Protein AF-A0A644V4N2-F1 (afdb_monomer_lite)

Foldseek 3Di:
DPQWDQDPVVRWIWGWDQDPNDIGTQDTHNDRLVSVLSNVLVCLVVVHDDDCDDDVNVVSVVVQVPDDPVSVVSVVVSVD

pLDDT: mean 83.48, std 12.35, range [41.81, 95.81]

Radius of gyration: 12.49 Å; chains: 1; bounding box: 31×34×26 Å

Organism: NCBI:txid1076179

Sequence (80 aa):
MEGVHYHKRDKCWNANLQIGGVRTYLGSFKNRYGAMHMVIIKSDELGFYYKKAGWEYKNYLKWLKSQPKEVRLAEEKMRR

Structure (mmCIF, N/CA/C/O backbone):
data_AF-A0A644V4N2-F1
#
_entry.id   AF-A0A644V4N2-F1
#
loop_
_atom_site.group_PDB
_atom_site.id
_atom_site.type_symbol
_atom_site.label_atom_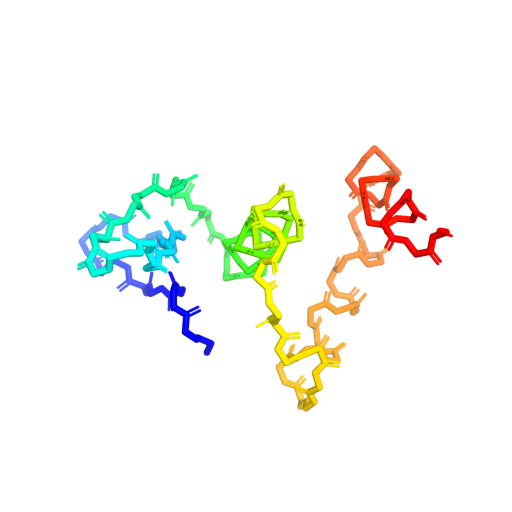id
_atom_site.label_alt_id
_atom_site.label_comp_id
_atom_site.label_asym_id
_atom_site.label_entity_id
_atom_site.label_seq_id
_atom_site.pdbx_PDB_ins_code
_atom_site.Cartn_x
_atom_site.Cartn_y
_atom_site.Cartn_z
_atom_site.occupancy
_atom_site.B_iso_or_equiv
_atom_site.auth_seq_id
_atom_site.auth_comp_id
_atom_site.auth_asym_id
_atom_site.auth_atom_id
_atom_site.pdbx_PDB_model_num
ATOM 1 N N . MET A 1 1 ? 2.535 -7.265 7.091 1.00 63.22 1 MET A N 1
ATOM 2 C CA . MET A 1 1 ? 1.421 -6.332 6.846 1.00 63.22 1 MET A CA 1
ATOM 3 C C . MET A 1 1 ? 0.213 -7.047 6.246 1.00 63.22 1 MET A C 1
ATOM 5 O O . MET A 1 1 ? 0.379 -7.763 5.265 1.00 63.22 1 MET A O 1
ATOM 9 N N . GLU A 1 2 ? -0.981 -6.852 6.817 1.00 77.06 2 GLU A N 1
ATOM 10 C CA . GLU A 1 2 ? -2.247 -7.297 6.210 1.00 77.06 2 GLU A CA 1
ATOM 11 C C . GLU A 1 2 ? -2.454 -6.633 4.844 1.00 77.06 2 GLU A C 1
ATOM 13 O O . GLU A 1 2 ? -2.116 -5.467 4.653 1.00 77.06 2 GLU A O 1
ATOM 18 N N . GLY A 1 3 ? -2.942 -7.393 3.865 1.00 86.69 3 GLY A N 1
ATOM 19 C CA . GLY A 1 3 ? -3.172 -6.882 2.513 1.00 86.69 3 GLY A CA 1
ATOM 20 C C . GLY A 1 3 ? -1.961 -6.895 1.572 1.00 86.69 3 GLY A C 1
ATOM 21 O O . GLY A 1 3 ? -2.147 -6.936 0.355 1.00 86.69 3 GLY A O 1
ATOM 22 N N . VAL A 1 4 ? -0.728 -6.965 2.088 1.00 92.19 4 VAL A N 1
ATOM 23 C CA . VAL A 1 4 ? 0.499 -7.034 1.270 1.00 92.19 4 VAL A CA 1
ATOM 24 C C . VAL A 1 4 ? 1.050 -8.456 1.239 1.00 92.19 4 VAL A C 1
ATOM 26 O O . VAL A 1 4 ? 1.447 -8.995 2.270 1.00 92.19 4 VAL A O 1
ATOM 29 N N . HIS A 1 5 ? 1.129 -9.060 0.052 1.00 93.12 5 HIS A N 1
ATOM 30 C CA . HIS A 1 5 ? 1.657 -10.417 -0.109 1.00 93.12 5 HIS A CA 1
ATOM 31 C C . HIS A 1 5 ? 2.616 -10.534 -1.291 1.00 93.12 5 HIS A C 1
ATOM 33 O O . HIS A 1 5 ? 2.430 -9.890 -2.318 1.00 93.12 5 HIS A O 1
ATOM 39 N N . TYR A 1 6 ? 3.645 -11.369 -1.152 1.00 94.94 6 TYR A N 1
ATOM 40 C CA . TYR A 1 6 ? 4.579 -11.636 -2.242 1.00 94.94 6 TYR A CA 1
ATOM 41 C C . TYR A 1 6 ? 4.027 -12.723 -3.166 1.00 94.94 6 TYR A C 1
ATOM 43 O O . TYR A 1 6 ? 3.765 -13.846 -2.729 1.00 94.94 6 TYR A O 1
ATOM 51 N N . HIS A 1 7 ? 3.870 -12.398 -4.444 1.00 92.81 7 HIS A N 1
ATOM 52 C CA . HIS A 1 7 ? 3.485 -13.336 -5.484 1.00 92.81 7 HIS A CA 1
ATOM 53 C C . HIS A 1 7 ? 4.740 -13.949 -6.114 1.00 92.81 7 HIS A C 1
ATOM 55 O O . HIS A 1 7 ? 5.443 -13.317 -6.902 1.00 92.81 7 HIS A O 1
ATOM 61 N N . LYS A 1 8 ? 5.041 -15.199 -5.735 1.00 93.12 8 LYS A N 1
ATOM 62 C CA . LYS A 1 8 ? 6.301 -15.876 -6.092 1.00 93.12 8 LYS A CA 1
ATOM 63 C C . LYS A 1 8 ? 6.493 -16.047 -7.599 1.00 93.12 8 LYS A C 1
ATOM 65 O O . LYS A 1 8 ? 7.609 -15.876 -8.078 1.00 93.12 8 LYS A O 1
ATOM 70 N N . ARG A 1 9 ? 5.422 -16.381 -8.329 1.00 94.00 9 ARG A N 1
ATOM 71 C CA . ARG A 1 9 ? 5.475 -16.633 -9.778 1.00 94.00 9 ARG A CA 1
ATOM 72 C C . ARG A 1 9 ? 5.887 -15.379 -10.546 1.00 94.00 9 ARG A C 1
ATOM 74 O O . ARG A 1 9 ? 6.819 -15.434 -11.339 1.00 94.00 9 ARG A O 1
ATOM 81 N N . ASP A 1 10 ? 5.252 -14.253 -10.232 1.00 91.06 10 ASP A N 1
ATOM 82 C 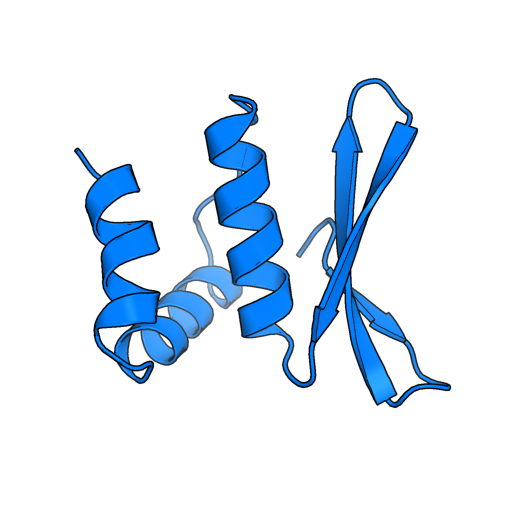CA . ASP A 1 10 ? 5.470 -12.991 -10.955 1.00 91.06 10 ASP A CA 1
ATOM 83 C C . ASP A 1 10 ? 6.548 -12.115 -10.303 1.00 91.06 10 ASP A C 1
ATOM 85 O O . ASP A 1 10 ? 6.846 -11.017 -10.769 1.00 91.06 10 ASP A O 1
ATOM 89 N N . LYS A 1 11 ? 7.147 -12.602 -9.209 1.00 94.62 11 LYS A N 1
ATOM 90 C CA . LYS A 1 11 ? 8.185 -11.926 -8.425 1.00 94.62 11 LYS A CA 1
ATOM 91 C C . LYS A 1 11 ? 7.797 -10.501 -8.007 1.00 94.62 11 LYS A C 1
ATOM 93 O O . LYS A 1 11 ? 8.655 -9.623 -7.913 1.00 94.62 11 LYS A O 1
ATOM 98 N N . CYS A 1 12 ? 6.519 -10.276 -7.716 1.00 95.12 12 CYS A N 1
ATOM 99 C CA . CYS A 1 12 ? 5.970 -8.975 -7.345 1.00 95.12 12 CYS A CA 1
ATOM 100 C C . CYS A 1 12 ? 5.283 -9.015 -5.972 1.00 95.12 12 CYS A C 1
ATOM 102 O O . CYS A 1 12 ? 5.029 -10.069 -5.395 1.00 95.12 12 CYS A O 1
ATOM 104 N N . TRP A 1 13 ? 4.999 -7.841 -5.423 1.00 95.81 13 TRP A N 1
ATOM 105 C CA . TRP A 1 13 ? 4.244 -7.637 -4.195 1.00 95.81 13 TRP A CA 1
ATOM 106 C C . TRP A 1 13 ? 2.847 -7.144 -4.540 1.00 95.81 13 TRP A C 1
ATOM 108 O O . TRP A 1 13 ? 2.697 -6.080 -5.129 1.00 95.81 13 TRP A O 1
ATOM 118 N N . ASN A 1 14 ? 1.825 -7.890 -4.150 1.00 95.19 14 ASN A N 1
ATOM 119 C CA . ASN A 1 14 ? 0.434 -7.547 -4.393 1.00 95.19 14 ASN A CA 1
ATOM 120 C C . ASN A 1 14 ? -0.150 -6.797 -3.198 1.00 95.19 14 ASN A C 1
ATOM 122 O O . ASN A 1 14 ? -0.062 -7.270 -2.061 1.00 95.19 14 ASN A O 1
ATOM 126 N N . ALA A 1 15 ? -0.800 -5.672 -3.476 1.00 94.00 15 ALA A N 1
ATOM 127 C CA . ALA A 1 15 ? -1.582 -4.896 -2.523 1.00 94.00 15 ALA A CA 1
ATOM 128 C C . ALA A 1 15 ? -3.058 -5.294 -2.617 1.00 94.00 15 ALA A C 1
ATOM 130 O O . ALA A 1 15 ? -3.619 -5.408 -3.705 1.00 94.00 15 ALA A O 1
ATOM 131 N N . ASN A 1 16 ? -3.687 -5.554 -1.477 1.00 93.19 16 ASN A N 1
ATOM 132 C CA . ASN A 1 16 ? -5.087 -5.951 -1.381 1.00 93.19 16 ASN A CA 1
ATOM 133 C C . ASN A 1 16 ? -5.676 -5.353 -0.118 1.00 93.19 16 ASN A C 1
ATOM 135 O O . ASN A 1 16 ? -4.971 -5.215 0.877 1.00 93.19 16 ASN A O 1
ATOM 139 N N . LEU A 1 17 ? -6.971 -5.087 -0.135 1.00 89.88 17 LEU A N 1
ATOM 140 C CA . LEU A 1 17 ? -7.705 -4.634 1.035 1.00 89.88 17 LEU A CA 1
ATOM 141 C C . LEU A 1 17 ? -8.978 -5.459 1.181 1.00 89.88 17 LEU A C 1
ATOM 143 O O . LEU A 1 17 ? -9.613 -5.793 0.182 1.00 89.88 17 LEU A O 1
ATOM 147 N N . GLN A 1 18 ? -9.335 -5.817 2.409 1.00 86.31 18 GLN A N 1
ATOM 148 C CA . GLN A 1 18 ? -10.610 -6.466 2.684 1.00 86.31 18 GLN A CA 1
ATOM 149 C C . GLN A 1 18 ? -11.644 -5.390 3.015 1.00 86.31 18 GLN A C 1
ATOM 151 O O . GLN A 1 18 ? -11.478 -4.650 3.978 1.00 86.31 18 GLN A O 1
ATOM 156 N N . ILE A 1 19 ? -12.693 -5.298 2.202 1.00 82.94 19 ILE A N 1
ATOM 157 C CA . ILE A 1 19 ? -13.758 -4.300 2.314 1.00 82.94 19 ILE A CA 1
ATOM 158 C C . ILE A 1 19 ? -15.075 -5.072 2.356 1.00 82.94 19 ILE A C 1
ATOM 160 O O . ILE A 1 19 ? -15.413 -5.757 1.394 1.00 82.94 19 ILE A O 1
ATOM 164 N N . GLY A 1 20 ? -15.795 -5.023 3.481 1.00 79.94 20 GLY A N 1
ATOM 165 C CA . GLY A 1 20 ? -17.093 -5.703 3.613 1.00 79.94 20 GLY A CA 1
ATOM 166 C C . GLY A 1 20 ? -17.040 -7.212 3.331 1.00 79.94 20 GLY A C 1
ATOM 167 O O . GLY A 1 20 ? -17.933 -7.751 2.690 1.00 79.94 20 GLY A O 1
ATOM 168 N N . GLY A 1 21 ? -15.958 -7.889 3.731 1.00 83.88 21 GLY A N 1
ATOM 169 C CA . GLY A 1 21 ? -15.748 -9.318 3.458 1.00 83.88 21 GLY A CA 1
ATOM 170 C C . GLY A 1 21 ? -15.196 -9.634 2.062 1.00 83.88 21 GLY A C 1
ATOM 171 O O . GLY A 1 21 ? -14.709 -10.741 1.846 1.00 83.88 21 GLY A O 1
ATOM 172 N N . VAL A 1 22 ? -15.172 -8.663 1.145 1.00 87.19 22 VAL A N 1
ATOM 173 C CA . VAL A 1 22 ? -14.639 -8.822 -0.212 1.00 87.19 22 VAL A CA 1
ATOM 174 C C . VAL A 1 22 ? -13.177 -8.398 -0.262 1.00 87.19 22 VAL A C 1
ATOM 176 O O . VAL A 1 22 ? -12.794 -7.323 0.203 1.00 87.19 22 VAL A O 1
ATOM 179 N N . ARG A 1 23 ? -12.335 -9.238 -0.865 1.00 88.31 23 ARG A N 1
ATOM 180 C CA . ARG A 1 23 ? -10.931 -8.908 -1.111 1.00 88.31 23 ARG A CA 1
ATOM 181 C C . ARG A 1 23 ? -10.809 -8.097 -2.398 1.00 88.31 23 ARG A C 1
ATOM 183 O O . ARG A 1 23 ? -11.008 -8.623 -3.487 1.00 88.31 23 ARG A O 1
ATOM 190 N N . THR A 1 24 ? -10.431 -6.834 -2.264 1.00 90.00 24 THR A N 1
ATOM 191 C CA . THR A 1 24 ? -10.195 -5.916 -3.381 1.00 90.00 24 THR A CA 1
ATOM 192 C C . THR A 1 24 ? -8.711 -5.880 -3.716 1.00 90.00 24 THR A C 1
ATOM 194 O O . THR A 1 24 ? -7.878 -5.633 -2.842 1.00 90.00 24 THR A O 1
ATOM 197 N N . TYR A 1 25 ? -8.374 -6.128 -4.978 1.00 92.75 25 TYR A N 1
ATOM 198 C CA . TYR A 1 25 ? -7.009 -6.034 -5.485 1.00 92.75 25 TYR A CA 1
ATOM 199 C C . TYR A 1 25 ? -6.665 -4.581 -5.839 1.00 92.75 25 TYR A C 1
ATOM 201 O O . TYR A 1 25 ? -7.419 -3.919 -6.546 1.00 92.75 25 TYR A O 1
ATOM 209 N N . LEU A 1 26 ? -5.528 -4.089 -5.343 1.00 91.62 26 LEU A N 1
ATOM 210 C CA . LEU A 1 26 ? -5.084 -2.697 -5.500 1.00 91.62 26 LEU A CA 1
ATOM 211 C C . LEU A 1 26 ? -3.884 -2.546 -6.446 1.00 91.62 26 LEU A C 1
ATOM 213 O O . LEU A 1 26 ? -3.478 -1.424 -6.739 1.00 91.62 26 LEU A O 1
ATOM 217 N N . GLY A 1 27 ? -3.297 -3.655 -6.905 1.00 93.81 27 GLY A N 1
ATOM 218 C CA . GLY A 1 27 ? -2.179 -3.657 -7.850 1.00 93.81 27 GLY A CA 1
ATOM 219 C C . GLY A 1 27 ? -0.985 -4.520 -7.429 1.00 93.81 27 GLY A C 1
ATOM 220 O O . GLY A 1 27 ? -0.914 -5.028 -6.304 1.00 93.81 27 GLY A O 1
ATOM 221 N N . SER A 1 28 ? -0.029 -4.647 -8.353 1.00 94.75 28 SER A N 1
ATOM 222 C CA . SER A 1 28 ? 1.258 -5.329 -8.173 1.00 94.75 28 SER A CA 1
ATOM 223 C C . SER A 1 28 ? 2.402 -4.322 -8.182 1.00 94.75 28 SER A C 1
ATOM 225 O O . SER A 1 28 ? 2.444 -3.407 -9.001 1.00 94.75 28 SER A O 1
ATOM 227 N N . PHE A 1 29 ? 3.387 -4.545 -7.319 1.00 93.62 29 PHE A N 1
ATOM 228 C CA . PHE A 1 29 ? 4.517 -3.649 -7.107 1.00 93.62 29 PHE A CA 1
ATOM 229 C C . PHE A 1 29 ? 5.824 -4.432 -7.130 1.00 93.62 29 PHE A C 1
ATOM 231 O O . PHE A 1 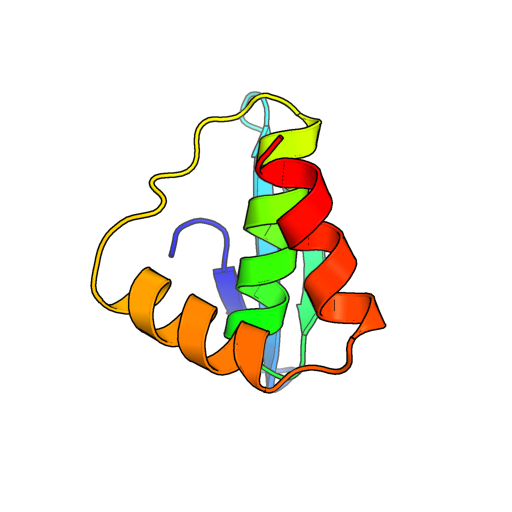29 ? 5.907 -5.555 -6.642 1.00 93.62 29 PHE A O 1
ATOM 238 N N . LYS A 1 30 ? 6.897 -3.828 -7.648 1.00 90.94 30 LYS A N 1
ATOM 239 C CA . LYS A 1 30 ? 8.231 -4.454 -7.614 1.00 90.94 30 LYS A CA 1
ATOM 240 C C . LYS A 1 30 ? 8.810 -4.538 -6.199 1.00 90.94 30 LYS A C 1
ATOM 242 O O . LYS A 1 30 ? 9.669 -5.372 -5.937 1.00 90.94 30 LYS A O 1
ATOM 247 N N . ASN A 1 31 ? 8.348 -3.687 -5.281 1.00 92.06 31 ASN A N 1
ATOM 248 C CA . ASN A 1 31 ? 8.824 -3.652 -3.903 1.00 92.06 31 ASN A CA 1
ATOM 249 C C . ASN A 1 31 ? 7.654 -3.721 -2.902 1.00 92.06 31 ASN A C 1
ATOM 251 O O . ASN A 1 31 ? 6.535 -3.297 -3.197 1.00 92.06 31 ASN A O 1
ATOM 255 N N . ARG A 1 32 ? 7.942 -4.229 -1.698 1.00 92.56 32 ARG A N 1
ATOM 256 C CA . ARG A 1 32 ? 6.966 -4.390 -0.609 1.00 92.56 32 ARG A CA 1
ATOM 257 C C . ARG A 1 32 ? 6.388 -3.065 -0.117 1.00 92.56 32 ARG A C 1
ATOM 259 O O . ARG A 1 32 ? 5.206 -2.995 0.198 1.00 92.56 32 ARG A O 1
ATOM 266 N N . TYR A 1 33 ? 7.216 -2.029 -0.027 1.00 92.44 33 TYR A N 1
ATOM 267 C CA . TYR A 1 33 ? 6.834 -0.739 0.543 1.00 92.44 33 TYR A CA 1
ATOM 268 C C . TYR A 1 33 ? 5.901 0.077 -0.363 1.00 92.44 33 TYR A C 1
ATOM 270 O O . TYR A 1 33 ? 5.063 0.804 0.150 1.00 92.44 33 TYR A O 1
ATOM 278 N N . GLY A 1 34 ? 5.965 -0.097 -1.683 1.00 91.44 34 GLY A N 1
ATOM 279 C CA . GLY A 1 34 ? 5.027 0.479 -2.645 1.00 91.44 34 GLY A CA 1
ATOM 280 C C . GLY A 1 34 ? 3.659 -0.193 -2.563 1.00 91.44 34 GLY A C 1
ATOM 281 O O . GLY A 1 34 ? 2.642 0.491 -2.552 1.00 91.44 34 GLY A O 1
ATOM 282 N N . ALA A 1 35 ? 3.628 -1.519 -2.389 1.00 92.44 35 ALA A N 1
ATOM 283 C CA . ALA A 1 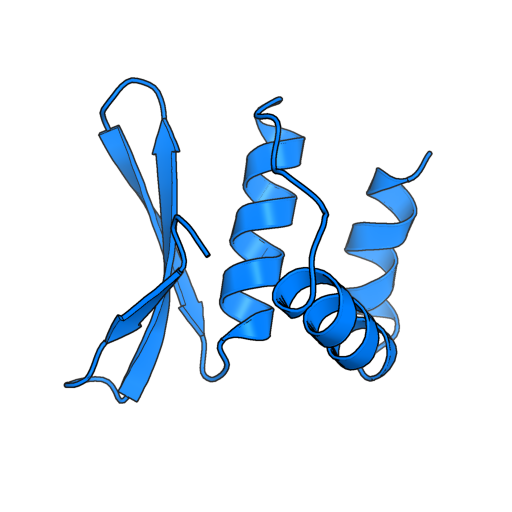35 ? 2.381 -2.222 -2.094 1.00 92.44 35 ALA A CA 1
ATOM 284 C C . ALA A 1 35 ? 1.776 -1.754 -0.757 1.00 92.44 35 ALA A C 1
ATOM 286 O O . ALA A 1 35 ? 0.581 -1.491 -0.673 1.00 92.44 35 ALA A O 1
ATOM 287 N N . MET A 1 36 ? 2.615 -1.597 0.271 1.00 91.75 36 MET A N 1
ATOM 288 C CA . MET A 1 36 ? 2.226 -1.050 1.575 1.00 91.75 36 MET A CA 1
ATOM 289 C C . MET A 1 36 ? 1.684 0.377 1.473 1.00 91.75 36 MET A C 1
ATOM 291 O O . MET A 1 36 ? 0.641 0.662 2.052 1.00 91.75 36 MET A O 1
ATOM 295 N N . HIS A 1 37 ? 2.347 1.242 0.705 1.00 89.94 37 HIS A N 1
ATOM 296 C CA . HIS A 1 37 ? 1.904 2.608 0.443 1.00 89.94 37 HIS A CA 1
ATOM 297 C C . HIS A 1 37 ? 0.477 2.623 -0.109 1.00 89.94 37 HIS A C 1
ATOM 299 O O . HIS A 1 37 ? -0.391 3.279 0.453 1.00 89.94 37 HIS A O 1
ATOM 305 N N . MET A 1 38 ? 0.197 1.815 -1.135 1.00 90.19 38 MET A N 1
ATOM 306 C CA . MET A 1 38 ? -1.136 1.759 -1.739 1.00 90.19 38 MET A CA 1
ATOM 307 C C . MET A 1 38 ? -2.213 1.227 -0.798 1.00 90.19 38 MET A C 1
ATOM 309 O O . MET A 1 38 ? -3.331 1.736 -0.812 1.00 90.19 38 MET A O 1
ATOM 313 N N . VAL A 1 39 ? -1.893 0.240 0.045 1.00 89.94 39 VAL A N 1
ATOM 314 C CA . VAL A 1 39 ? -2.829 -0.231 1.077 1.00 89.94 39 VAL A CA 1
ATOM 315 C C . VAL A 1 39 ? -3.136 0.886 2.075 1.00 89.94 39 VAL A C 1
ATOM 317 O O . VAL A 1 39 ? -4.301 1.075 2.412 1.00 89.94 39 VAL A O 1
ATOM 320 N N . ILE A 1 40 ? -2.127 1.640 2.525 1.00 88.00 40 ILE A N 1
ATOM 321 C CA . ILE A 1 40 ? -2.313 2.747 3.476 1.00 88.00 40 ILE A CA 1
ATOM 322 C C . ILE A 1 40 ? -3.192 3.835 2.860 1.00 88.00 40 ILE A C 1
ATOM 324 O O . ILE A 1 40 ? -4.206 4.181 3.460 1.00 88.00 40 ILE A O 1
ATOM 328 N N . ILE A 1 41 ? -2.848 4.305 1.656 1.00 87.50 41 ILE A N 1
ATOM 329 C CA . ILE A 1 41 ? -3.610 5.331 0.930 1.00 87.50 41 ILE A CA 1
ATOM 330 C C . ILE A 1 41 ? -5.066 4.904 0.769 1.00 87.50 41 ILE A C 1
ATOM 332 O O . ILE A 1 41 ? -5.976 5.635 1.145 1.00 87.50 41 ILE A O 1
ATOM 336 N N . LYS A 1 42 ? -5.295 3.690 0.255 1.00 88.25 42 LYS A N 1
ATOM 337 C CA . LYS A 1 42 ? -6.654 3.215 -0.005 1.00 88.25 42 LYS A CA 1
ATOM 338 C C . LYS A 1 42 ? -7.451 2.992 1.277 1.00 88.25 42 LYS A C 1
ATOM 340 O O . LYS A 1 42 ? -8.657 3.208 1.277 1.00 88.25 42 LYS A O 1
ATOM 345 N N . SER A 1 43 ? -6.801 2.558 2.357 1.00 86.56 43 SER A N 1
ATOM 346 C CA . SER A 1 43 ? -7.471 2.414 3.655 1.00 86.56 43 SER A CA 1
ATOM 347 C C . SER A 1 43 ? -7.942 3.773 4.168 1.00 86.56 43 SER A C 1
ATOM 349 O O . SER A 1 43 ? -9.089 3.890 4.577 1.00 86.56 43 SER A O 1
ATOM 351 N N . ASP A 1 44 ? -7.091 4.796 4.071 1.00 85.62 44 ASP A N 1
ATOM 352 C CA . ASP A 1 44 ? -7.392 6.169 4.489 1.00 85.62 44 ASP A CA 1
ATOM 353 C C . ASP A 1 44 ? -8.553 6.768 3.672 1.00 85.62 44 ASP A C 1
ATOM 355 O O . ASP A 1 44 ? -9.537 7.223 4.249 1.00 85.62 44 ASP A O 1
ATOM 359 N N . GLU A 1 45 ? -8.507 6.647 2.337 1.00 86.50 45 GLU A N 1
ATOM 360 C CA . GLU A 1 45 ? -9.580 7.090 1.424 1.00 86.50 45 GLU A CA 1
ATOM 361 C C . GLU A 1 45 ? -10.951 6.481 1.747 1.00 86.50 45 GLU A C 1
ATOM 363 O O . GLU A 1 45 ? -11.987 7.094 1.500 1.00 86.50 45 GLU A O 1
ATOM 368 N N . LEU A 1 46 ? -10.961 5.252 2.258 1.00 86.81 46 LEU A N 1
ATOM 369 C CA . LEU A 1 46 ? -12.175 4.506 2.574 1.00 86.81 46 LEU A CA 1
ATOM 370 C C . LEU A 1 46 ? -12.575 4.617 4.055 1.00 86.81 46 LEU A C 1
ATOM 372 O O . LEU A 1 46 ? -13.557 3.999 4.463 1.00 86.81 46 LEU A O 1
ATOM 376 N N . GLY A 1 47 ? -11.824 5.3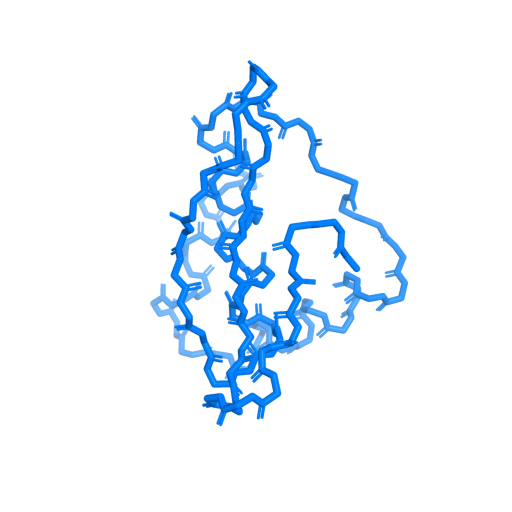70 4.865 1.00 84.56 47 GLY A N 1
ATOM 377 C CA . GLY A 1 47 ? -12.070 5.516 6.301 1.00 84.56 47 GLY A CA 1
ATOM 378 C C . GLY A 1 47 ? -11.727 4.275 7.134 1.00 84.56 47 GLY A C 1
ATOM 379 O O . GLY A 1 47 ? -12.164 4.158 8.279 1.00 84.56 47 GLY A O 1
ATOM 380 N N . PHE A 1 48 ? -10.947 3.335 6.593 1.00 81.12 48 PHE A N 1
ATOM 381 C CA . PHE A 1 48 ? -10.462 2.179 7.339 1.00 81.12 48 PHE A CA 1
ATOM 382 C C . PHE A 1 48 ? -9.239 2.541 8.176 1.00 81.12 48 PHE A C 1
ATOM 384 O O . PHE A 1 48 ? -8.224 3.036 7.681 1.00 81.12 48 PHE A O 1
ATOM 391 N N . TYR A 1 49 ? -9.307 2.215 9.465 1.00 70.25 49 TYR A N 1
ATOM 392 C CA . TYR A 1 49 ? -8.169 2.375 10.352 1.00 70.25 49 TYR A CA 1
ATOM 393 C C . TYR A 1 49 ? -7.073 1.360 10.017 1.00 70.25 49 TYR A C 1
ATOM 395 O O . TYR A 1 49 ? -7.250 0.150 10.167 1.00 70.25 49 TYR A O 1
ATOM 403 N N . TYR A 1 50 ? -5.902 1.867 9.637 1.00 72.56 50 TYR A N 1
ATOM 404 C CA . TYR A 1 50 ? -4.679 1.079 9.563 1.00 72.56 50 TYR A CA 1
ATOM 405 C C . TYR A 1 50 ? -3.777 1.376 10.764 1.00 72.56 50 TYR A C 1
ATOM 407 O O . TYR A 1 50 ? -3.500 2.534 11.090 1.00 72.56 50 TYR A O 1
ATOM 415 N N . LYS A 1 51 ? -3.244 0.324 11.397 1.00 70.38 51 LYS A N 1
ATOM 416 C CA . LYS A 1 51 ? -2.294 0.459 12.507 1.00 70.38 51 LYS A CA 1
ATOM 417 C C . LYS A 1 51 ? -0.938 0.960 11.991 1.00 70.38 51 LYS A C 1
ATOM 419 O O . LYS A 1 51 ? -0.043 0.179 11.672 1.00 70.38 51 LYS A O 1
ATOM 424 N N . LYS A 1 52 ? -0.775 2.285 11.961 1.00 74.44 52 LYS A N 1
ATOM 425 C CA . LYS A 1 52 ? 0.447 3.032 11.596 1.00 74.44 52 LYS A CA 1
ATOM 426 C C . LYS A 1 52 ? 1.548 2.911 12.677 1.00 74.44 52 LYS A C 1
ATOM 428 O O . LYS A 1 52 ? 2.054 3.911 13.181 1.00 74.44 52 LYS A O 1
ATOM 433 N N . ALA A 1 53 ? 1.903 1.689 13.090 1.00 72.38 53 ALA A N 1
ATOM 434 C CA . ALA A 1 53 ? 2.849 1.440 14.182 1.00 72.38 53 ALA A CA 1
ATOM 435 C C . ALA A 1 53 ? 3.731 0.199 13.957 1.00 72.38 53 ALA A C 1
ATOM 437 O O . ALA A 1 53 ? 3.378 -0.723 13.228 1.00 72.38 53 ALA A O 1
ATOM 438 N N . GLY A 1 54 ? 4.885 0.165 14.631 1.00 82.06 54 GLY A N 1
ATOM 439 C CA . GLY A 1 54 ? 5.811 -0.973 14.620 1.00 82.06 54 GLY A CA 1
ATOM 440 C C . GLY A 1 54 ? 7.014 -0.818 13.684 1.00 82.06 54 GLY A C 1
ATOM 441 O O . GLY A 1 54 ? 7.186 0.192 13.001 1.00 82.06 54 GLY A O 1
ATOM 442 N N . TRP A 1 55 ? 7.892 -1.825 13.697 1.00 84.25 55 TRP A N 1
ATOM 443 C CA . TRP A 1 55 ? 9.158 -1.818 12.950 1.00 84.25 55 TRP A CA 1
ATOM 444 C C . TRP A 1 55 ? 8.951 -1.757 11.430 1.00 84.25 55 TRP A C 1
ATOM 446 O O . TRP A 1 55 ? 9.641 -1.005 10.744 1.00 84.25 55 TRP A O 1
ATOM 456 N N . GLU A 1 56 ? 7.948 -2.475 10.914 1.00 83.69 56 GLU A N 1
ATOM 457 C CA . GLU A 1 56 ? 7.608 -2.479 9.486 1.00 83.69 56 GLU A CA 1
ATOM 458 C C . GLU A 1 56 ? 7.188 -1.076 9.008 1.00 83.69 56 GLU A C 1
ATOM 460 O O . GLU A 1 56 ? 7.732 -0.571 8.026 1.00 83.69 56 GLU A O 1
ATOM 465 N N . TYR A 1 57 ? 6.323 -0.388 9.765 1.00 84.94 57 TYR A N 1
ATOM 466 C CA . TYR A 1 57 ? 5.900 0.983 9.460 1.00 84.94 57 TYR A CA 1
ATOM 467 C C . TYR A 1 57 ? 7.054 1.997 9.557 1.00 84.94 57 TYR A C 1
ATOM 469 O O . TYR A 1 57 ? 7.181 2.881 8.712 1.00 84.94 57 TYR A O 1
ATOM 477 N N . LYS A 1 58 ? 7.964 1.847 10.532 1.00 88.44 58 LYS A N 1
ATOM 478 C CA . LYS A 1 58 ? 9.169 2.694 10.626 1.00 88.44 58 LYS A CA 1
ATOM 479 C C . LYS A 1 58 ? 10.063 2.568 9.387 1.00 88.44 58 LYS A C 1
ATOM 481 O O . LYS A 1 58 ? 10.584 3.576 8.913 1.00 88.44 58 LYS A O 1
ATOM 486 N N . ASN A 1 59 ? 10.247 1.358 8.859 1.00 90.44 59 ASN A N 1
ATOM 487 C CA . ASN A 1 59 ? 11.036 1.149 7.642 1.00 90.44 59 ASN A CA 1
ATOM 488 C C . ASN A 1 59 ? 10.316 1.642 6.387 1.00 90.44 59 ASN A C 1
ATOM 490 O O . ASN A 1 59 ? 10.961 2.233 5.523 1.00 90.44 59 ASN A O 1
ATOM 494 N N . TYR A 1 60 ? 8.993 1.490 6.325 1.00 89.81 60 TYR A N 1
ATOM 495 C CA . TYR A 1 60 ? 8.176 2.126 5.297 1.00 89.81 60 TYR A CA 1
ATOM 496 C C . TYR A 1 60 ? 8.383 3.645 5.267 1.00 89.81 60 TYR A C 1
ATOM 498 O O . TYR A 1 60 ? 8.677 4.188 4.210 1.00 89.81 60 TYR A O 1
ATOM 506 N N . LEU A 1 61 ? 8.346 4.330 6.416 1.00 88.69 61 LEU A N 1
ATOM 507 C CA . LEU A 1 61 ? 8.585 5.777 6.466 1.00 88.69 61 LEU A CA 1
ATOM 508 C C . LEU A 1 61 ? 9.996 6.163 5.995 1.00 88.69 61 LEU A C 1
ATOM 510 O O . LEU A 1 61 ? 10.171 7.209 5.373 1.00 88.69 61 LEU A O 1
ATOM 514 N N . LYS A 1 62 ? 11.014 5.337 6.273 1.00 91.44 62 LYS A N 1
ATOM 515 C CA . LYS A 1 62 ? 12.373 5.549 5.740 1.00 91.44 62 LYS A CA 1
ATOM 516 C C . LYS A 1 62 ? 12.407 5.399 4.219 1.00 91.44 62 LYS A C 1
ATOM 518 O O . LYS A 1 62 ? 13.003 6.237 3.552 1.00 91.44 62 LYS A O 1
ATOM 523 N N . TRP A 1 63 ? 11.749 4.370 3.685 1.00 91.44 63 TRP A N 1
ATOM 524 C CA . TRP A 1 63 ? 11.613 4.163 2.243 1.00 91.44 63 TRP A CA 1
ATOM 525 C C . TRP A 1 63 ? 10.837 5.303 1.573 1.00 91.44 63 TRP A C 1
ATOM 527 O O . TRP A 1 63 ? 11.264 5.813 0.545 1.00 91.44 63 TRP A O 1
ATOM 537 N N . LEU A 1 64 ? 9.739 5.757 2.177 1.00 88.19 64 LEU A N 1
ATOM 538 C CA . LEU A 1 64 ? 8.922 6.848 1.655 1.00 88.19 64 LEU A CA 1
ATOM 539 C C . LEU A 1 64 ? 9.730 8.150 1.563 1.00 88.19 64 LEU A C 1
ATOM 541 O O . LEU A 1 64 ? 9.655 8.860 0.565 1.00 88.19 64 LEU A O 1
ATOM 545 N N . LYS A 1 65 ? 10.569 8.439 2.566 1.00 88.31 65 LYS A N 1
ATOM 546 C CA . LYS A 1 65 ? 11.476 9.598 2.553 1.00 88.31 65 LYS A CA 1
ATOM 547 C C . LYS A 1 65 ? 12.493 9.566 1.410 1.00 88.31 65 LYS A C 1
ATOM 549 O O . LYS A 1 65 ? 12.928 10.637 0.997 1.00 88.31 65 LYS A O 1
ATOM 554 N N . SER A 1 66 ? 12.864 8.385 0.911 1.00 88.62 66 SER A N 1
ATOM 555 C CA . SER A 1 66 ? 13.771 8.249 -0.233 1.00 88.62 66 SER A CA 1
ATOM 556 C C . SER A 1 66 ? 13.063 8.295 -1.591 1.00 88.62 66 SER A C 1
ATOM 558 O O . SER A 1 66 ? 13.739 8.255 -2.617 1.00 88.62 66 SER A O 1
ATOM 560 N N . GLN A 1 67 ? 11.728 8.382 -1.622 1.00 87.50 67 GLN A N 1
ATOM 561 C CA . GLN A 1 67 ? 10.971 8.504 -2.867 1.00 87.50 67 GLN A CA 1
ATOM 562 C C . GLN A 1 67 ? 10.943 9.955 -3.391 1.00 87.50 67 GLN A C 1
ATOM 564 O O . GLN A 1 67 ? 11.087 10.909 -2.609 1.00 87.50 67 GLN A O 1
ATOM 569 N N . PRO A 1 68 ? 10.715 10.145 -4.708 1.00 85.88 68 PRO A N 1
ATOM 570 C CA . PRO A 1 68 ? 10.503 11.459 -5.309 1.00 85.88 68 PRO A CA 1
ATOM 571 C C . PRO A 1 68 ? 9.434 12.284 -4.585 1.00 85.88 68 PRO A C 1
ATOM 573 O O . PRO A 1 68 ? 8.546 11.753 -3.911 1.00 85.88 68 PRO A O 1
ATOM 576 N N . LYS A 1 69 ? 9.524 13.614 -4.700 1.00 76.00 69 LYS A N 1
ATOM 577 C CA . LYS A 1 69 ? 8.640 14.540 -3.975 1.00 76.00 69 LYS A CA 1
ATOM 578 C C . LYS A 1 69 ? 7.164 14.309 -4.320 1.00 76.00 69 LYS A C 1
ATOM 580 O O . LYS A 1 69 ? 6.336 14.446 -3.424 1.00 76.00 69 LYS A O 1
ATOM 585 N N . GLU A 1 70 ? 6.838 13.891 -5.547 1.00 72.19 70 GLU A N 1
ATOM 586 C CA . GLU A 1 70 ? 5.453 13.589 -5.934 1.00 72.19 70 GLU A CA 1
ATOM 587 C C . GLU A 1 70 ? 4.858 12.433 -5.117 1.00 72.19 70 GLU A C 1
ATOM 589 O O . GLU A 1 70 ? 3.706 12.504 -4.697 1.00 72.19 70 GLU A O 1
ATOM 594 N N . VAL A 1 71 ? 5.660 11.408 -4.817 1.00 70.25 71 VAL A N 1
ATOM 595 C CA . VAL A 1 71 ? 5.238 10.237 -4.028 1.00 70.25 71 VAL A CA 1
ATOM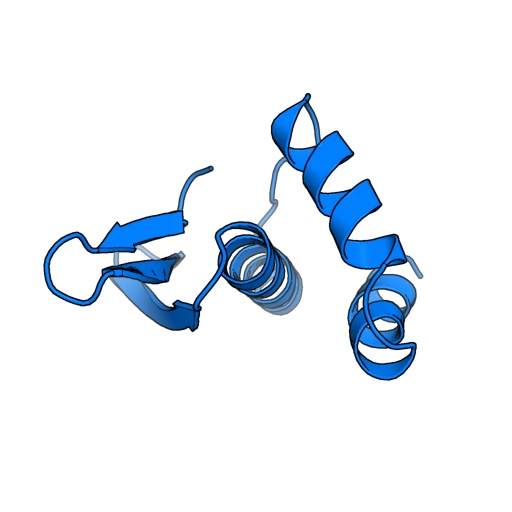 596 C C . VAL A 1 71 ? 5.086 10.596 -2.545 1.00 70.25 71 VAL A C 1
ATOM 598 O O . VAL A 1 71 ? 4.201 10.093 -1.860 1.00 70.25 71 VAL A O 1
ATOM 601 N N . ARG A 1 72 ? 5.915 11.517 -2.035 1.00 66.44 72 ARG A N 1
ATOM 602 C CA . ARG A 1 72 ? 5.839 11.990 -0.640 1.00 66.44 72 ARG A CA 1
ATOM 603 C C . ARG A 1 72 ? 4.631 12.891 -0.371 1.00 66.44 72 ARG A C 1
ATOM 605 O O . ARG A 1 72 ? 4.047 12.809 0.707 1.00 66.44 72 ARG A O 1
ATOM 612 N N . LEU A 1 73 ? 4.244 13.723 -1.341 1.00 58.62 73 LEU A N 1
ATOM 613 C CA . LEU A 1 73 ? 3.117 14.658 -1.217 1.00 58.62 73 LEU A CA 1
ATOM 614 C C . LEU A 1 73 ? 1.760 13.957 -1.058 1.00 58.62 73 LEU A C 1
ATOM 616 O O . LEU A 1 73 ? 0.855 14.540 -0.462 1.00 58.62 73 LEU A O 1
ATOM 620 N N . ALA A 1 74 ? 1.622 12.721 -1.550 1.00 60.09 74 ALA A N 1
ATOM 621 C CA . ALA A 1 74 ? 0.430 11.912 -1.319 1.00 60.09 74 ALA A CA 1
ATOM 622 C C . ALA A 1 74 ? 0.213 11.662 0.186 1.00 60.09 74 ALA A C 1
ATOM 624 O O . ALA A 1 74 ? -0.886 11.869 0.681 1.00 60.09 74 ALA A O 1
ATOM 625 N N . GLU A 1 75 ? 1.267 11.337 0.939 1.00 57.72 75 GLU A N 1
ATOM 626 C CA . GLU A 1 75 ? 1.190 11.090 2.389 1.00 57.72 75 GLU A CA 1
ATOM 627 C C . GLU A 1 75 ? 1.125 12.369 3.240 1.00 57.72 75 GLU A C 1
ATOM 629 O O . GLU A 1 75 ? 0.452 12.389 4.268 1.00 57.72 75 GLU A O 1
ATOM 634 N N . GLU A 1 76 ? 1.792 13.459 2.841 1.00 55.56 76 GLU A N 1
ATOM 635 C CA . GLU A 1 76 ? 1.736 14.728 3.591 1.00 55.56 76 GLU A CA 1
ATOM 636 C C . GLU A 1 76 ? 0.339 15.362 3.580 1.00 55.56 76 GLU A C 1
ATOM 638 O O . GLU A 1 76 ? -0.066 15.962 4.577 1.00 55.56 76 GLU A O 1
ATOM 643 N N . LYS A 1 77 ? -0.426 15.185 2.494 1.00 53.34 77 LYS A N 1
ATOM 644 C CA . LYS A 1 77 ? -1.836 15.598 2.438 1.00 53.34 77 LYS A CA 1
ATOM 645 C C . LYS A 1 77 ? -2.732 14.800 3.392 1.00 53.34 77 LYS A C 1
ATOM 647 O O . LYS A 1 77 ? -3.724 15.349 3.843 1.00 53.34 77 LYS A O 1
ATOM 652 N N . MET A 1 78 ? -2.363 13.564 3.735 1.00 50.00 78 MET A N 1
ATOM 653 C CA . MET A 1 78 ? -3.120 12.679 4.642 1.00 50.00 78 MET A CA 1
ATOM 654 C C . MET A 1 78 ? -2.825 12.924 6.132 1.00 50.00 78 MET A C 1
ATOM 656 O O . MET A 1 78 ? -3.386 12.259 6.998 1.00 50.00 78 MET A O 1
ATOM 660 N N . ARG A 1 79 ? -1.883 13.821 6.461 1.00 53.28 79 ARG A N 1
ATOM 661 C CA . ARG A 1 79 ? -1.526 14.176 7.848 1.00 53.28 79 ARG A CA 1
ATOM 662 C C . ARG A 1 79 ? -2.210 15.446 8.369 1.00 53.28 79 ARG A C 1
ATOM 664 O O . ARG A 1 79 ? -2.002 15.765 9.539 1.00 53.28 79 ARG A O 1
ATOM 671 N N . ARG A 1 80 ? -2.923 16.185 7.517 1.00 41.81 80 ARG A N 1
ATOM 672 C CA . ARG A 1 80 ? -3.666 17.405 7.873 1.00 41.81 80 ARG A CA 1
ATOM 673 C C . ARG A 1 80 ? -5.129 17.077 8.105 1.00 41.81 80 ARG A C 1
ATOM 675 O O . ARG A 1 80 ? -5.698 17.722 9.006 1.00 41.81 80 ARG A O 1
#

Secondary structure (DSSP, 8-state):
-TTEEEETTTTEEEEEEEETTEEEEEEEESSHHHHHHHHHHHHHHTTPPP---SHHHHHHHHHHHTS-HHHHHHHHHTT-